Protein AF-A0A9D8TG81-F1 (afdb_monomer)

Mean predicted aligned error: 7.22 Å

Sequence (106 aa):
MDNDLTANTYGTMERDQNGEVAALIKVVTKAQGFLFDGGMTGIVRVKQDVGEVWVYVPHGIKRITIKHPDFGVWRDYYFPLPIEKAKTYEMKLSTGKVETIVTHSV

Structure (mmCIF, N/CA/C/O backbone):
data_AF-A0A9D8TG81-F1
#
_entry.id   AF-A0A9D8TG81-F1
#
loop_
_atom_site.group_PDB
_atom_site.id
_atom_site.type_symbol
_atom_site.label_atom_id
_atom_site.label_alt_id
_atom_site.label_comp_id
_atom_site.label_asym_id
_atom_site.label_entity_id
_atom_site.label_seq_id
_atom_site.pdbx_PDB_ins_code
_atom_site.Cartn_x
_atom_site.Cartn_y
_atom_site.Cartn_z
_atom_site.occupancy
_atom_site.B_iso_or_equiv
_atom_site.auth_seq_id
_at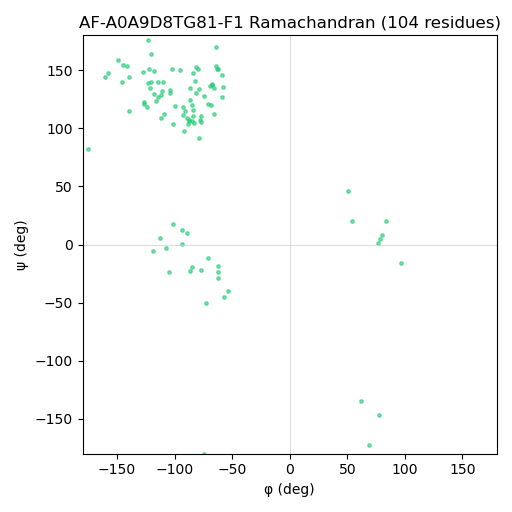om_site.auth_comp_id
_atom_site.auth_asym_id
_atom_site.auth_atom_id
_atom_site.pdbx_PDB_model_num
ATOM 1 N N . MET A 1 1 ? 0.920 16.926 -1.016 1.00 47.06 1 MET A N 1
ATOM 2 C CA . MET A 1 1 ? 2.079 16.217 -0.420 1.00 47.06 1 MET A CA 1
ATOM 3 C C . MET A 1 1 ? 2.868 15.693 -1.600 1.00 47.06 1 MET A C 1
ATOM 5 O O . MET A 1 1 ? 2.587 14.608 -2.083 1.00 47.06 1 MET A O 1
ATOM 9 N N . ASP A 1 2 ? 3.738 16.525 -2.164 1.00 49.91 2 ASP A N 1
ATOM 10 C CA . ASP A 1 2 ? 4.028 16.454 -3.604 1.00 49.91 2 ASP A CA 1
ATOM 11 C C . ASP A 1 2 ? 5.339 15.758 -3.982 1.00 49.91 2 ASP A C 1
ATOM 13 O O . ASP A 1 2 ? 5.787 15.920 -5.106 1.00 49.91 2 ASP A O 1
ATOM 17 N N . ASN A 1 3 ? 5.943 14.961 -3.090 1.00 62.44 3 ASN A N 1
ATOM 18 C CA . ASN A 1 3 ? 6.912 13.911 -3.453 1.00 62.44 3 ASN A CA 1
ATOM 19 C C . ASN A 1 3 ? 7.335 13.110 -2.211 1.00 62.44 3 ASN A C 1
ATO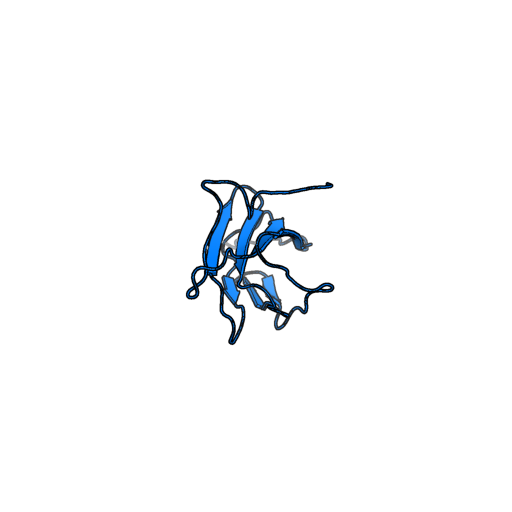M 21 O O . ASN A 1 3 ? 8.378 13.368 -1.612 1.00 62.44 3 ASN A O 1
ATOM 25 N N . ASP A 1 4 ? 6.527 12.131 -1.803 1.00 73.19 4 ASP A N 1
ATOM 26 C CA . ASP A 1 4 ? 6.977 11.153 -0.812 1.00 73.19 4 ASP A CA 1
ATOM 27 C C . ASP A 1 4 ? 7.905 10.123 -1.481 1.00 73.19 4 ASP A C 1
ATOM 29 O O . ASP A 1 4 ? 7.471 9.236 -2.220 1.00 73.19 4 ASP A O 1
ATOM 33 N N . LEU A 1 5 ? 9.205 10.241 -1.212 1.00 79.94 5 LEU A N 1
ATOM 34 C CA . LEU A 1 5 ? 10.247 9.386 -1.783 1.00 79.94 5 LEU A CA 1
ATOM 35 C C . LEU A 1 5 ? 10.597 8.179 -0.898 1.00 79.94 5 LEU A C 1
ATOM 37 O O . LEU A 1 5 ? 11.591 7.517 -1.169 1.00 79.94 5 LEU A O 1
ATOM 41 N N . THR A 1 6 ? 9.803 7.852 0.132 1.00 79.19 6 THR A N 1
ATOM 42 C CA . THR A 1 6 ? 10.124 6.780 1.101 1.00 79.19 6 THR A CA 1
ATOM 43 C C . THR A 1 6 ? 10.431 5.435 0.426 1.00 79.19 6 THR A C 1
ATOM 45 O O . THR A 1 6 ? 11.379 4.758 0.821 1.00 79.19 6 THR A O 1
ATOM 48 N N . ALA A 1 7 ? 9.705 5.056 -0.631 1.00 67.44 7 ALA A N 1
ATOM 49 C CA . ALA A 1 7 ? 9.981 3.831 -1.395 1.00 67.44 7 ALA A CA 1
ATOM 50 C C . ALA A 1 7 ? 11.366 3.811 -2.081 1.00 67.44 7 ALA A C 1
ATOM 52 O O . ALA A 1 7 ? 11.897 2.743 -2.375 1.00 67.44 7 ALA A O 1
ATOM 53 N N . ASN A 1 8 ? 11.947 4.986 -2.335 1.00 74.44 8 ASN A N 1
ATOM 54 C CA . ASN A 1 8 ? 13.210 5.184 -3.049 1.00 74.44 8 ASN A CA 1
ATOM 55 C C . ASN A 1 8 ? 14.331 5.728 -2.138 1.00 74.44 8 ASN A C 1
ATOM 57 O O . ASN A 1 8 ? 15.427 6.044 -2.595 1.00 74.44 8 ASN A O 1
ATOM 61 N N . THR A 1 9 ? 14.075 5.844 -0.834 1.00 81.25 9 THR A N 1
ATOM 62 C CA . THR A 1 9 ? 15.076 6.286 0.137 1.00 81.25 9 THR A CA 1
ATOM 63 C C . THR A 1 9 ? 15.895 5.094 0.630 1.00 81.25 9 THR A C 1
ATOM 65 O O . THR A 1 9 ? 15.370 4.027 0.966 1.00 81.25 9 THR A O 1
ATOM 68 N N . TYR A 1 10 ? 17.215 5.274 0.686 1.00 68.69 10 TYR A N 1
ATOM 69 C CA . TYR A 1 10 ? 18.130 4.271 1.219 1.00 68.69 10 TYR A CA 1
ATOM 70 C C . TYR A 1 10 ? 17.779 3.938 2.680 1.00 68.69 10 TYR A C 1
ATOM 72 O O . TYR A 1 10 ? 17.659 4.833 3.513 1.00 68.69 10 TYR A O 1
ATOM 80 N N . GLY A 1 11 ? 17.604 2.649 2.989 1.00 77.50 11 GLY A N 1
ATOM 81 C CA . GLY A 1 11 ? 17.205 2.158 4.317 1.00 77.50 11 GLY A CA 1
ATOM 82 C C . GLY A 1 11 ? 15.707 1.874 4.487 1.00 77.50 11 GLY A C 1
ATOM 83 O O . GLY A 1 11 ? 15.336 1.149 5.407 1.00 77.50 11 GLY A O 1
ATOM 84 N N . THR A 1 12 ? 14.854 2.374 3.589 1.00 80.62 12 THR A N 1
ATOM 85 C CA . THR A 1 12 ? 13.409 2.068 3.554 1.00 80.62 12 THR A CA 1
ATOM 86 C C . THR A 1 12 ? 12.970 1.388 2.263 1.00 80.62 12 THR A C 1
ATOM 88 O O . THR A 1 12 ? 11.812 0.987 2.157 1.00 80.62 12 THR A O 1
ATOM 91 N N . MET A 1 13 ? 13.871 1.255 1.289 1.00 86.25 13 MET A N 1
ATOM 92 C CA . MET A 1 13 ? 13.619 0.520 0.058 1.00 86.25 13 MET A CA 1
ATOM 93 C C . MET A 1 13 ? 13.513 -0.987 0.316 1.00 86.25 13 MET A C 1
ATOM 95 O O . MET A 1 13 ? 14.341 -1.569 1.014 1.00 86.25 13 MET A O 1
ATOM 99 N N . GLU A 1 14 ? 12.530 -1.618 -0.314 1.00 90.31 14 GLU A N 1
ATOM 100 C CA . GLU A 1 14 ? 12.375 -3.072 -0.343 1.00 90.31 14 GLU A CA 1
ATOM 101 C C . GLU A 1 14 ? 12.477 -3.552 -1.784 1.00 90.31 14 GLU A C 1
ATOM 103 O O . GLU A 1 14 ? 12.110 -2.828 -2.715 1.00 90.31 14 GLU A O 1
ATOM 108 N N . ARG A 1 15 ? 12.984 -4.768 -1.974 1.00 89.19 15 ARG A N 1
ATOM 109 C CA . ARG A 1 15 ? 13.068 -5.393 -3.294 1.00 89.19 15 ARG A CA 1
ATOM 110 C C . ARG A 1 15 ? 12.173 -6.614 -3.354 1.00 89.19 15 ARG A C 1
ATOM 112 O O . ARG A 1 15 ? 12.086 -7.367 -2.387 1.00 89.19 15 ARG A O 1
ATOM 119 N N . ASP A 1 16 ? 11.509 -6.791 -4.485 1.00 85.31 16 ASP A N 1
ATOM 120 C CA . ASP A 1 16 ? 10.760 -8.011 -4.754 1.00 85.31 16 ASP A CA 1
ATOM 121 C C . ASP A 1 16 ? 11.697 -9.186 -5.097 1.00 85.31 16 ASP A C 1
ATOM 123 O O . ASP A 1 16 ? 12.925 -9.062 -5.124 1.00 85.31 16 ASP A O 1
ATOM 127 N N . GLN A 1 17 ? 11.107 -10.354 -5.362 1.00 80.50 17 GLN A N 1
ATOM 128 C CA . GLN A 1 17 ? 11.842 -11.581 -5.689 1.00 80.50 17 GLN A CA 1
ATOM 129 C C . GLN A 1 17 ? 12.670 -11.478 -6.982 1.00 80.50 17 GLN A C 1
ATOM 131 O O . GLN A 1 17 ? 13.594 -12.266 -7.172 1.00 80.50 17 GLN A O 1
ATOM 136 N N . ASN A 1 18 ? 12.375 -10.503 -7.844 1.00 80.88 18 ASN A N 1
ATOM 137 C CA . ASN A 1 18 ? 13.093 -10.255 -9.093 1.00 80.88 18 ASN A CA 1
ATOM 138 C C . ASN A 1 18 ? 14.217 -9.217 -8.918 1.00 80.88 18 ASN A C 1
ATOM 140 O O . ASN A 1 18 ? 14.925 -8.899 -9.873 1.00 80.88 18 ASN A O 1
ATOM 144 N N . GLY A 1 19 ? 14.401 -8.687 -7.705 1.00 83.69 19 GLY A N 1
ATOM 145 C CA . GLY A 1 19 ? 15.394 -7.661 -7.399 1.00 83.69 19 GLY A CA 1
ATOM 146 C C . GLY A 1 19 ? 14.961 -6.245 -7.783 1.00 83.69 19 GLY A C 1
ATOM 147 O O . GLY A 1 19 ? 15.782 -5.325 -7.689 1.00 83.69 19 GLY A O 1
ATOM 148 N N . GLU A 1 20 ? 13.703 -6.045 -8.181 1.00 87.56 20 GLU A N 1
ATOM 149 C CA . GLU A 1 20 ? 13.158 -4.729 -8.502 1.00 87.56 20 GLU A CA 1
ATOM 150 C C . GLU A 1 20 ? 12.671 -4.009 -7.243 1.00 87.56 20 GLU A C 1
ATOM 152 O O . GLU A 1 20 ? 12.208 -4.626 -6.286 1.00 87.56 20 GLU A O 1
ATOM 157 N N . VAL A 1 21 ? 12.786 -2.678 -7.230 1.00 90.44 21 VAL A N 1
ATOM 158 C CA . VAL A 1 21 ? 12.363 -1.864 -6.084 1.00 90.44 21 VAL A CA 1
ATOM 159 C C . VAL A 1 21 ? 10.837 -1.844 -5.999 1.00 90.44 21 VAL A C 1
ATOM 161 O O . VAL A 1 21 ? 10.154 -1.387 -6.923 1.00 90.44 21 VAL A O 1
ATOM 164 N N . ALA A 1 22 ? 10.317 -2.314 -4.869 1.00 93.12 22 ALA A N 1
ATOM 165 C CA . ALA A 1 22 ? 8.894 -2.377 -4.582 1.00 93.12 22 ALA A CA 1
ATOM 166 C C . ALA A 1 22 ? 8.267 -0.976 -4.507 1.00 93.12 22 ALA A C 1
ATOM 168 O O . ALA A 1 22 ? 8.922 0.017 -4.180 1.00 93.12 22 ALA A O 1
ATOM 169 N N . ALA A 1 23 ? 6.971 -0.900 -4.794 1.00 93.50 23 ALA A N 1
ATOM 170 C CA . ALA A 1 23 ? 6.175 0.273 -4.460 1.00 93.50 23 ALA A CA 1
ATOM 171 C C . ALA A 1 23 ? 5.787 0.223 -2.976 1.00 93.50 23 ALA A C 1
ATOM 173 O O . ALA A 1 23 ? 5.627 -0.861 -2.411 1.00 93.50 23 ALA A O 1
ATOM 174 N N . LEU A 1 24 ? 5.596 1.384 -2.354 1.00 94.62 24 LEU A N 1
ATOM 175 C CA . LEU A 1 24 ? 5.144 1.498 -0.968 1.00 94.62 24 LEU A CA 1
ATOM 176 C C . LEU A 1 24 ? 3.738 2.088 -0.920 1.00 94.62 24 LEU A C 1
ATOM 178 O O . LEU A 1 24 ? 3.493 3.160 -1.464 1.00 94.62 24 LEU A O 1
ATOM 182 N N . ILE A 1 25 ? 2.829 1.431 -0.210 1.00 94.12 25 ILE A N 1
ATOM 183 C CA . ILE A 1 25 ? 1.517 1.969 0.139 1.00 94.12 25 ILE A CA 1
ATOM 184 C C . ILE A 1 25 ? 1.517 2.260 1.640 1.00 94.12 25 ILE A C 1
ATOM 186 O O . ILE A 1 25 ? 1.573 1.341 2.458 1.00 94.12 25 ILE A O 1
ATOM 190 N N . LYS A 1 26 ? 1.450 3.541 2.005 1.00 93.56 26 LYS A N 1
ATOM 191 C CA . LYS A 1 26 ? 1.255 4.005 3.379 1.00 93.56 26 LYS A CA 1
ATOM 192 C C . LYS A 1 26 ? -0.229 4.015 3.699 1.00 93.56 26 LYS A C 1
ATOM 194 O O . LYS A 1 26 ? -0.989 4.846 3.204 1.00 93.56 26 LYS A O 1
ATOM 199 N N . VAL A 1 27 ? -0.646 3.057 4.509 1.00 92.81 27 VAL A N 1
ATOM 200 C CA . VAL A 1 27 ? -2.021 2.928 4.972 1.00 92.81 27 VAL A CA 1
ATOM 201 C C . VAL A 1 27 ? -2.181 3.741 6.247 1.00 92.81 27 VAL A C 1
ATOM 203 O O . VAL A 1 27 ? -1.732 3.315 7.306 1.00 92.81 27 VAL A O 1
ATOM 206 N N . VAL A 1 28 ? -2.810 4.909 6.161 1.00 91.12 28 VAL A N 1
ATOM 207 C CA . VAL A 1 28 ? -3.028 5.792 7.314 1.00 91.12 28 VAL A CA 1
ATOM 208 C C . VAL A 1 28 ? -4.176 5.236 8.151 1.00 91.12 28 VAL A C 1
ATOM 210 O O . VAL A 1 28 ? -5.331 5.231 7.712 1.00 91.12 28 VAL A O 1
ATOM 213 N N . THR A 1 29 ? -3.857 4.741 9.348 1.00 86.69 29 THR A N 1
ATOM 214 C CA . THR A 1 29 ? -4.821 4.141 10.278 1.00 86.69 29 THR A CA 1
ATOM 215 C C . THR A 1 29 ? -4.269 4.111 11.702 1.00 86.69 29 THR A C 1
ATOM 217 O O . THR A 1 29 ? -3.084 3.885 11.931 1.00 86.69 29 THR A O 1
ATOM 220 N N . LYS A 1 30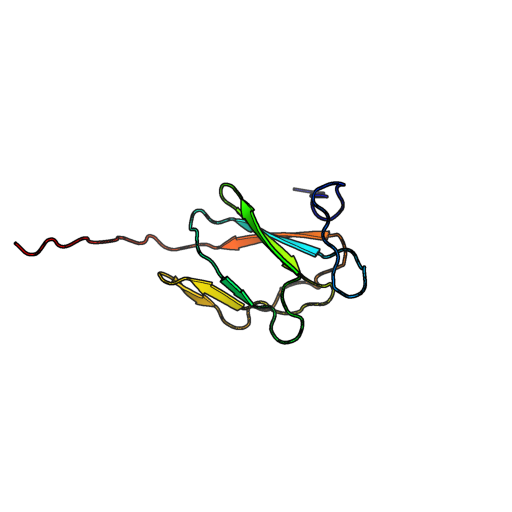 ? -5.147 4.318 12.689 1.00 84.38 30 LYS A N 1
ATOM 221 C CA . LYS A 1 30 ? -4.793 4.187 14.113 1.00 84.38 30 LYS A CA 1
ATOM 222 C C . LYS A 1 30 ? -4.887 2.748 14.617 1.00 84.38 30 LYS A C 1
ATOM 224 O O . LYS A 1 30 ? -4.342 2.443 15.672 1.00 84.38 30 LYS A O 1
ATOM 229 N N . ALA A 1 31 ? -5.614 1.895 13.901 1.00 83.94 31 ALA A N 1
ATOM 230 C CA . ALA A 1 31 ? -5.791 0.508 14.289 1.00 83.94 31 ALA A CA 1
ATOM 231 C C . ALA A 1 31 ? -4.592 -0.347 13.859 1.00 83.94 31 ALA A C 1
ATOM 233 O O . ALA A 1 31 ? -3.890 -0.033 12.898 1.00 83.94 31 ALA A O 1
ATOM 234 N N . GLN A 1 32 ? -4.357 -1.426 14.597 1.00 85.50 32 GLN A N 1
ATOM 235 C CA . GLN A 1 32 ? -3.233 -2.339 14.408 1.00 85.50 32 GLN A CA 1
ATOM 236 C C . GLN A 1 32 ? -3.748 -3.746 14.114 1.00 85.50 32 GLN A C 1
ATOM 238 O O . GLN A 1 32 ? -4.899 -4.051 14.389 1.00 85.50 32 GLN A O 1
ATOM 243 N N . GLY A 1 33 ? -2.892 -4.624 13.591 1.00 88.69 33 GLY A N 1
ATOM 244 C CA . GLY A 1 33 ? -3.285 -6.012 13.309 1.00 88.69 33 GLY A CA 1
ATOM 245 C C . GLY A 1 33 ? -3.992 -6.196 11.965 1.00 88.69 33 GLY A C 1
ATOM 246 O O . GLY A 1 33 ? -4.664 -7.202 11.745 1.00 88.69 33 GLY A O 1
ATOM 247 N N . PHE A 1 34 ? -3.823 -5.243 11.045 1.00 91.56 34 PHE A N 1
ATOM 248 C CA . PHE A 1 34 ? -4.222 -5.431 9.657 1.00 91.56 34 PHE A CA 1
ATOM 249 C C . PHE A 1 34 ? -3.349 -6.486 8.975 1.00 91.56 34 PHE A C 1
ATOM 251 O O . PHE A 1 34 ? -2.123 -6.476 9.089 1.00 91.56 34 PHE A O 1
ATOM 258 N N . LEU A 1 35 ? -3.995 -7.350 8.200 1.00 93.94 35 LEU A N 1
ATOM 259 C CA . LEU A 1 35 ? -3.345 -8.266 7.273 1.00 93.94 35 LEU A CA 1
ATOM 260 C C . LEU A 1 35 ? -3.645 -7.832 5.842 1.00 93.94 35 LEU A C 1
ATOM 262 O O . LEU A 1 35 ? -4.771 -7.452 5.513 1.00 93.94 35 LEU A O 1
ATOM 266 N N . PHE A 1 36 ? -2.632 -7.934 4.991 1.00 94.88 36 PHE A N 1
ATOM 267 C CA . PHE A 1 36 ? -2.689 -7.519 3.597 1.00 94.88 36 PHE A CA 1
ATOM 268 C C . PHE A 1 36 ? -2.401 -8.705 2.690 1.00 94.88 36 PHE A C 1
ATOM 270 O O . PHE A 1 36 ? -1.534 -9.528 2.979 1.00 94.88 36 PHE A O 1
ATOM 277 N N . ASP A 1 37 ? -3.140 -8.785 1.592 1.00 94.12 37 ASP A N 1
ATOM 278 C CA . ASP A 1 37 ? -3.084 -9.893 0.651 1.00 94.12 37 ASP A CA 1
ATOM 279 C C . ASP A 1 37 ? -3.163 -9.343 -0.778 1.00 94.12 37 ASP A C 1
ATOM 281 O O . ASP A 1 37 ? -4.153 -8.721 -1.169 1.00 94.12 37 ASP A O 1
ATOM 285 N N . GLY A 1 38 ? -2.084 -9.525 -1.540 1.00 91.62 38 GLY A N 1
ATOM 286 C CA . GLY A 1 38 ? -1.957 -9.068 -2.926 1.00 91.62 38 GLY A CA 1
ATOM 287 C C . GLY A 1 38 ? -2.439 -10.089 -3.959 1.00 91.62 38 GLY A C 1
ATOM 288 O O . GLY A 1 38 ? -2.178 -9.932 -5.153 1.00 91.62 38 GLY A O 1
ATOM 289 N N . GLY A 1 39 ? -3.103 -11.168 -3.528 1.00 89.75 39 GLY A N 1
ATOM 290 C CA . GLY A 1 39 ? -3.493 -12.275 -4.393 1.00 89.75 39 GLY A CA 1
ATOM 291 C C . GLY A 1 39 ? -2.275 -12.968 -5.006 1.00 89.75 39 GLY A C 1
ATOM 292 O O . GLY A 1 39 ? -1.284 -13.217 -4.326 1.00 89.75 39 GLY A O 1
ATOM 293 N N . MET A 1 40 ? -2.330 -13.255 -6.310 1.00 83.81 40 MET A N 1
ATOM 294 C CA . MET A 1 40 ? -1.258 -13.967 -7.025 1.00 83.81 40 MET A CA 1
ATOM 295 C C . MET A 1 40 ? 0.081 -13.220 -7.031 1.00 83.81 40 MET A C 1
ATOM 297 O O . MET A 1 40 ? 1.128 -13.852 -7.093 1.00 83.81 40 MET A O 1
ATOM 301 N N . THR A 1 41 ? 0.051 -11.888 -6.977 1.00 85.88 41 THR A N 1
ATOM 302 C CA . THR A 1 41 ? 1.260 -11.054 -6.950 1.00 85.88 41 THR A CA 1
ATOM 303 C C . THR A 1 41 ? 1.912 -11.048 -5.564 1.00 85.88 41 THR A C 1
ATOM 305 O O . THR A 1 41 ? 3.108 -10.803 -5.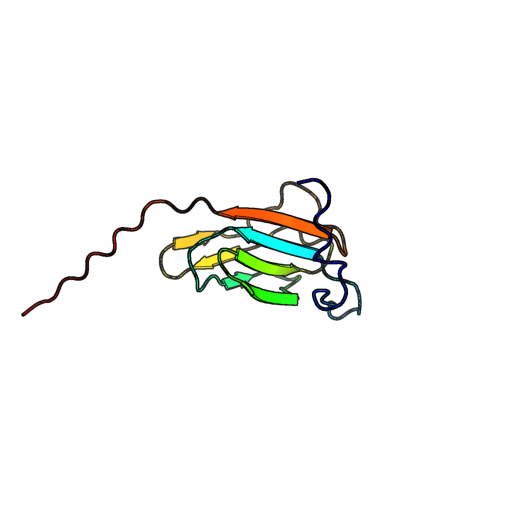446 1.00 85.88 41 THR A O 1
ATOM 308 N N . GLY A 1 42 ? 1.145 -11.360 -4.514 1.00 90.25 42 GLY A N 1
ATOM 309 C CA . GLY A 1 42 ? 1.621 -11.354 -3.137 1.00 90.25 42 GLY A CA 1
ATOM 310 C C . GLY A 1 42 ? 1.932 -9.955 -2.596 1.00 90.25 42 GLY A C 1
ATOM 311 O O . GLY A 1 42 ? 1.637 -8.931 -3.214 1.00 90.25 42 GLY A O 1
ATOM 312 N N . ILE A 1 43 ? 2.508 -9.930 -1.396 1.00 94.38 43 ILE A N 1
ATOM 313 C CA . ILE A 1 43 ? 2.985 -8.728 -0.705 1.00 94.38 43 ILE A CA 1
ATOM 314 C C . ILE A 1 43 ? 4.479 -8.921 -0.447 1.00 94.38 43 ILE A C 1
ATOM 316 O O . ILE A 1 43 ? 4.882 -9.993 0.001 1.00 94.38 43 ILE A O 1
ATOM 320 N N . VAL A 1 44 ? 5.297 -7.902 -0.722 1.00 94.38 44 VAL A N 1
ATOM 321 C CA . VAL A 1 44 ? 6.752 -7.964 -0.497 1.00 94.38 44 VAL A CA 1
ATOM 322 C C . VAL A 1 44 ? 7.044 -7.906 0.996 1.00 94.38 44 VAL A C 1
ATOM 324 O O . VAL A 1 44 ? 7.763 -8.745 1.532 1.00 94.38 44 VAL A O 1
ATOM 327 N N . ARG A 1 45 ? 6.463 -6.919 1.684 1.00 93.81 45 ARG A N 1
ATOM 328 C CA . ARG A 1 45 ? 6.645 -6.725 3.123 1.00 93.81 45 ARG A CA 1
ATOM 329 C C . ARG A 1 45 ? 5.500 -5.910 3.706 1.00 93.81 45 ARG A C 1
ATOM 331 O O . ARG A 1 45 ? 4.984 -5.005 3.060 1.00 93.81 45 ARG A O 1
ATOM 338 N N . VAL A 1 46 ? 5.146 -6.189 4.955 1.00 94.19 46 VAL A N 1
ATOM 339 C CA . VAL A 1 46 ? 4.290 -5.318 5.767 1.00 94.19 46 VAL A CA 1
ATOM 340 C C . VAL A 1 46 ? 5.095 -4.867 6.978 1.00 94.19 46 VAL A C 1
ATOM 342 O O . VAL A 1 46 ? 5.703 -5.692 7.661 1.00 94.19 46 VAL A O 1
ATOM 345 N N . LYS A 1 47 ? 5.116 -3.563 7.243 1.00 93.19 47 LYS A N 1
ATOM 346 C CA . LYS A 1 47 ? 5.737 -2.967 8.426 1.00 93.19 47 LYS A CA 1
ATOM 347 C C . LYS A 1 47 ? 4.708 -2.093 9.134 1.00 93.19 47 LYS A C 1
ATOM 349 O O . LYS A 1 47 ? 4.171 -1.162 8.545 1.00 93.19 47 LYS A O 1
ATOM 354 N N . GLN A 1 48 ? 4.445 -2.387 10.402 1.00 89.31 48 GLN A N 1
ATOM 355 C CA . GLN A 1 48 ? 3.654 -1.503 11.250 1.00 89.31 48 GLN A CA 1
ATOM 356 C C . GLN A 1 48 ? 4.507 -0.288 11.634 1.00 89.31 48 GLN A C 1
ATOM 358 O O . GLN A 1 48 ? 5.622 -0.456 12.132 1.00 89.31 48 GLN A O 1
ATOM 363 N N . ASP A 1 49 ? 3.980 0.910 11.409 1.00 88.38 49 ASP A N 1
ATOM 364 C CA . ASP A 1 49 ? 4.572 2.176 11.839 1.00 88.38 49 ASP A CA 1
ATOM 365 C C . ASP A 1 49 ? 3.571 2.950 12.725 1.00 88.38 49 ASP A C 1
ATOM 367 O O . ASP A 1 49 ? 2.448 2.487 12.981 1.00 88.38 49 ASP A O 1
ATOM 371 N N . VAL A 1 50 ? 3.977 4.091 13.283 1.00 85.94 50 VAL A N 1
ATOM 372 C CA . VAL A 1 50 ? 3.139 4.827 14.243 1.00 85.94 50 VAL A CA 1
ATOM 373 C C . VAL A 1 50 ? 2.061 5.608 13.495 1.00 85.94 50 VAL A C 1
ATOM 375 O O . VAL A 1 50 ? 2.333 6.630 12.876 1.00 85.94 50 VAL A O 1
ATOM 378 N N . GLY A 1 51 ? 0.814 5.136 13.581 1.00 85.50 51 GLY A N 1
ATOM 379 C CA . GLY A 1 51 ? -0.329 5.739 12.880 1.00 85.50 51 GLY A CA 1
ATOM 380 C C . GLY A 1 51 ? -0.421 5.373 11.393 1.00 85.50 51 GLY A C 1
ATOM 381 O O . GLY A 1 51 ? -1.302 5.874 10.690 1.00 85.50 51 GLY A O 1
ATOM 382 N N . GLU A 1 52 ? 0.461 4.488 10.925 1.00 90.88 5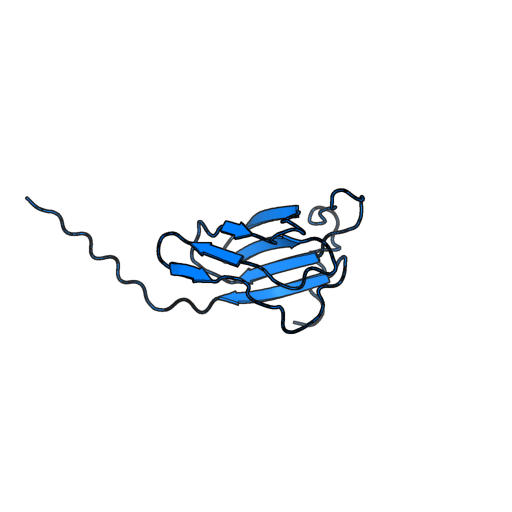2 GLU A N 1
ATOM 383 C CA . GLU A 1 52 ? 0.511 4.020 9.546 1.00 90.88 52 GLU A CA 1
ATOM 384 C C . GLU A 1 52 ? 0.850 2.527 9.481 1.00 90.88 52 GLU A C 1
ATOM 386 O O . GLU A 1 52 ? 1.541 1.979 10.340 1.00 90.88 52 GLU A O 1
ATOM 391 N N . VAL A 1 53 ? 0.418 1.859 8.416 1.00 93.69 53 VAL A N 1
ATOM 392 C CA . VAL A 1 53 ? 0.959 0.558 8.020 1.00 93.69 53 VAL A CA 1
ATOM 393 C C . VAL A 1 53 ? 1.619 0.701 6.663 1.00 93.69 53 VAL A C 1
ATOM 395 O O . VAL A 1 53 ? 0.999 1.142 5.701 1.00 93.69 53 VAL A O 1
ATOM 398 N N . TRP A 1 54 ? 2.890 0.341 6.581 1.0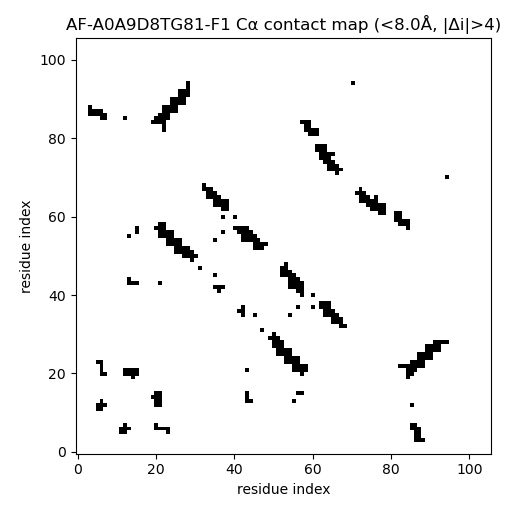0 95.06 54 TRP A N 1
ATOM 399 C CA . TRP A 1 54 ? 3.682 0.403 5.363 1.00 95.06 54 TRP A CA 1
ATOM 400 C C . TRP A 1 54 ? 3.606 -0.942 4.657 1.00 95.06 54 TRP A C 1
ATOM 402 O O . TRP A 1 54 ? 4.113 -1.950 5.154 1.00 95.06 54 TRP A O 1
ATOM 412 N N . VAL A 1 55 ? 2.945 -0.962 3.505 1.00 95.25 55 VAL A N 1
ATOM 413 C CA . VAL A 1 55 ? 2.725 -2.170 2.712 1.00 95.25 55 VAL A CA 1
ATOM 414 C C . VAL A 1 55 ? 3.533 -2.060 1.429 1.00 95.25 55 VAL A C 1
ATOM 416 O O . VAL A 1 55 ? 3.214 -1.273 0.540 1.00 95.25 55 VAL A O 1
ATOM 419 N N . TYR A 1 56 ? 4.592 -2.853 1.339 1.00 95.12 56 TYR A N 1
ATOM 420 C CA . TYR A 1 56 ? 5.435 -2.953 0.159 1.00 95.12 56 TYR A CA 1
ATOM 421 C C . TYR A 1 56 ? 4.848 -3.977 -0.799 1.00 95.12 56 TYR A C 1
ATOM 423 O O . TYR A 1 56 ? 4.628 -5.135 -0.430 1.00 95.12 56 TYR A O 1
ATOM 431 N N . VAL A 1 57 ? 4.606 -3.559 -2.035 1.00 94.50 57 VAL A N 1
ATOM 432 C CA . VAL A 1 57 ? 3.957 -4.375 -3.061 1.00 94.50 57 VAL A CA 1
ATOM 433 C C . VAL A 1 57 ? 4.795 -4.412 -4.337 1.00 94.50 57 VAL A C 1
ATOM 435 O O . VAL A 1 57 ? 5.472 -3.426 -4.652 1.00 94.50 57 VAL A O 1
ATOM 438 N N . PRO A 1 58 ? 4.755 -5.516 -5.102 1.00 92.81 58 PRO A N 1
ATOM 439 C CA . PRO A 1 58 ? 5.371 -5.540 -6.420 1.00 92.81 58 PRO A CA 1
ATOM 440 C C . PRO A 1 58 ? 4.697 -4.521 -7.341 1.00 92.81 58 PRO A C 1
ATOM 442 O O . PRO A 1 58 ? 3.510 -4.206 -7.203 1.00 92.81 58 PRO A O 1
ATOM 445 N N . HIS A 1 59 ? 5.460 -4.003 -8.297 1.00 89.25 59 HIS A N 1
ATOM 446 C CA . HIS A 1 59 ? 4.927 -3.081 -9.290 1.00 89.25 59 HIS A CA 1
ATOM 447 C C . HIS A 1 59 ? 3.847 -3.766 -10.151 1.00 89.25 59 HIS A C 1
ATOM 449 O O . HIS A 1 59 ? 3.850 -4.981 -10.347 1.00 89.25 59 HIS A O 1
ATOM 455 N N . GLY A 1 60 ? 2.887 -2.992 -10.660 1.00 88.50 60 GLY A N 1
ATOM 456 C CA . GLY A 1 60 ? 1.820 -3.514 -11.520 1.00 88.50 60 GLY A CA 1
ATOM 457 C C . GLY A 1 60 ? 0.698 -4.267 -10.794 1.00 88.50 60 GLY A C 1
ATOM 458 O O . GLY A 1 60 ? -0.252 -4.708 -11.450 1.00 88.50 60 GLY A O 1
ATOM 459 N N . ILE A 1 61 ? 0.748 -4.380 -9.462 1.00 92.38 61 ILE A N 1
ATOM 460 C CA . ILE A 1 61 ? -0.386 -4.876 -8.678 1.00 92.38 61 ILE A CA 1
ATOM 461 C C . ILE A 1 61 ? -1.625 -3.998 -8.923 1.00 92.38 61 ILE A C 1
ATOM 463 O O . ILE A 1 61 ? -1.553 -2.770 -8.958 1.00 92.38 61 ILE A O 1
ATOM 467 N N . LYS A 1 62 ? -2.783 -4.639 -9.115 1.00 93.62 62 LYS A N 1
ATOM 468 C CA . LYS A 1 62 ? -4.045 -3.950 -9.451 1.00 93.62 62 LYS A CA 1
ATOM 469 C C . LYS A 1 62 ? -5.020 -3.857 -8.289 1.00 93.62 62 LYS A C 1
ATOM 471 O O . LYS A 1 62 ? -5.900 -3.002 -8.303 1.00 93.62 62 LYS A O 1
ATOM 476 N N . ARG A 1 63 ? -4.892 -4.760 -7.318 1.00 94.31 63 ARG A N 1
ATOM 477 C CA . ARG A 1 63 ? -5.812 -4.870 -6.193 1.00 94.31 63 ARG A CA 1
ATOM 478 C C . ARG A 1 63 ? -5.119 -5.372 -4.941 1.00 94.31 63 ARG A C 1
ATOM 480 O O . ARG A 1 63 ? -4.097 -6.046 -5.033 1.00 94.31 63 ARG A O 1
ATOM 487 N N . ILE A 1 64 ? -5.726 -5.101 -3.799 1.00 95.25 64 ILE A N 1
ATOM 488 C CA . ILE A 1 64 ? -5.290 -5.590 -2.496 1.00 95.25 64 ILE A CA 1
ATOM 489 C C . ILE A 1 64 ? -6.505 -5.999 -1.667 1.00 95.25 64 ILE A C 1
ATOM 491 O O . ILE A 1 64 ? -7.564 -5.382 -1.741 1.00 95.25 64 ILE A O 1
ATOM 495 N N . THR A 1 65 ? -6.364 -7.056 -0.879 1.00 95.38 65 THR A N 1
ATOM 496 C CA . THR A 1 65 ? -7.336 -7.441 0.141 1.00 95.38 65 THR A CA 1
ATOM 497 C C . THR A 1 65 ? -6.797 -7.049 1.511 1.00 95.38 65 THR A C 1
ATOM 499 O O . THR A 1 65 ? -5.657 -7.370 1.848 1.00 95.38 65 THR A O 1
ATOM 502 N N . ILE A 1 66 ? -7.625 -6.374 2.306 1.00 94.44 66 ILE A N 1
ATOM 503 C CA . ILE A 1 66 ? -7.300 -5.900 3.655 1.00 94.44 66 ILE A CA 1
ATOM 504 C C . ILE A 1 66 ? -8.189 -6.655 4.641 1.00 94.44 66 ILE A C 1
ATOM 506 O O . ILE A 1 66 ? -9.408 -6.684 4.477 1.00 94.44 66 ILE A O 1
ATOM 510 N N . LYS A 1 67 ? -7.596 -7.283 5.654 1.00 93.56 67 LYS A N 1
ATOM 511 C CA . LYS A 1 67 ? -8.298 -8.081 6.669 1.00 93.56 67 LYS A CA 1
ATOM 512 C C . LYS A 1 67 ? -7.981 -7.517 8.054 1.00 93.56 67 LYS A C 1
ATOM 514 O O . LYS A 1 67 ? -6.831 -7.182 8.325 1.00 93.56 67 LYS A O 1
ATOM 519 N N . HIS A 1 68 ? -8.976 -7.440 8.927 1.00 91.88 68 HIS A N 1
ATOM 520 C CA . HIS A 1 68 ? -8.826 -7.057 10.330 1.00 91.88 68 HIS A CA 1
ATOM 521 C C . HIS A 1 68 ? -9.843 -7.831 11.183 1.00 91.88 68 HIS A C 1
ATOM 523 O O . HIS A 1 68 ? -10.987 -7.966 10.745 1.00 91.88 68 HIS A O 1
ATOM 529 N N . PRO A 1 69 ? -9.485 -8.317 12.387 1.00 87.94 69 PRO A N 1
ATOM 530 C CA . PRO A 1 69 ? -10.414 -9.068 13.236 1.00 87.94 69 PRO A CA 1
ATOM 531 C C . PRO A 1 69 ? -11.686 -8.271 13.563 1.00 87.94 69 PRO A C 1
ATOM 533 O O . PRO A 1 69 ? -12.784 -8.785 13.380 1.00 87.94 69 PRO A O 1
ATOM 536 N N . ASP A 1 70 ? -11.542 -6.995 13.935 1.00 86.69 70 ASP A N 1
ATOM 537 C CA . ASP A 1 70 ? -12.682 -6.162 14.352 1.00 86.69 70 ASP A CA 1
ATOM 538 C C . ASP A 1 70 ? -13.422 -5.464 13.200 1.00 86.69 70 ASP A C 1
ATOM 540 O O . ASP A 1 70 ? -14.585 -5.100 13.348 1.00 86.69 70 ASP A O 1
ATOM 544 N N . PHE A 1 71 ? -12.774 -5.253 12.046 1.00 85.00 71 PHE A N 1
ATOM 545 C CA . PHE A 1 71 ? -13.383 -4.523 10.920 1.00 85.00 71 PHE A CA 1
ATOM 546 C C . PHE A 1 71 ? -13.775 -5.430 9.749 1.00 85.00 71 PHE A C 1
ATOM 548 O O . PHE A 1 71 ? -14.343 -4.963 8.763 1.00 85.00 71 PHE A O 1
ATOM 555 N N . GLY A 1 72 ? -13.472 -6.726 9.835 1.00 89.56 72 GLY A N 1
ATOM 556 C CA . GLY A 1 72 ? -13.758 -7.693 8.787 1.00 89.56 72 GLY A CA 1
ATOM 557 C C . GLY A 1 72 ? -12.777 -7.624 7.617 1.00 89.56 72 GLY A C 1
ATOM 558 O O . GLY A 1 72 ? -11.576 -7.407 7.784 1.00 89.56 72 GLY A O 1
ATOM 559 N N . VAL A 1 73 ? -13.284 -7.898 6.413 1.00 92.38 73 VAL A N 1
ATOM 560 C CA . VAL A 1 73 ? -12.461 -8.052 5.209 1.00 92.38 73 VAL A CA 1
ATOM 561 C C . VAL A 1 73 ? -12.951 -7.144 4.090 1.00 92.38 73 VAL A C 1
ATOM 563 O O . VAL A 1 73 ? -14.058 -7.318 3.585 1.00 92.38 73 VAL A O 1
ATOM 566 N N . TRP A 1 74 ? -12.070 -6.266 3.620 1.00 90.75 74 TRP A N 1
ATOM 567 C CA . TRP A 1 74 ? -12.223 -5.560 2.353 1.00 90.75 74 TRP A CA 1
ATOM 568 C C . TRP A 1 74 ? -11.528 -6.365 1.262 1.00 90.75 74 TRP A C 1
ATOM 570 O O . TRP A 1 74 ? -10.303 -6.333 1.133 1.00 90.75 74 TRP A O 1
ATOM 580 N N . ARG A 1 75 ? -12.313 -7.151 0.520 1.00 92.12 75 ARG A N 1
ATOM 581 C CA . ARG A 1 75 ? -11.804 -8.006 -0.559 1.00 92.12 75 ARG A CA 1
ATOM 582 C C . ARG A 1 75 ? -11.624 -7.215 -1.840 1.00 92.12 75 ARG A C 1
ATOM 584 O O . ARG A 1 75 ? -12.486 -6.416 -2.189 1.00 92.12 75 ARG A O 1
ATOM 591 N N . ASP A 1 76 ? -10.543 -7.527 -2.546 1.00 90.88 76 ASP A N 1
ATOM 592 C CA . ASP A 1 76 ? -10.301 -7.093 -3.920 1.00 90.88 76 ASP A CA 1
ATOM 593 C C . ASP A 1 76 ? -10.487 -5.580 -4.129 1.00 90.88 76 ASP A C 1
ATOM 595 O O . ASP A 1 76 ? -11.105 -5.149 -5.099 1.00 90.88 76 ASP A O 1
ATOM 599 N N . TYR A 1 77 ? -9.940 -4.753 -3.232 1.00 92.00 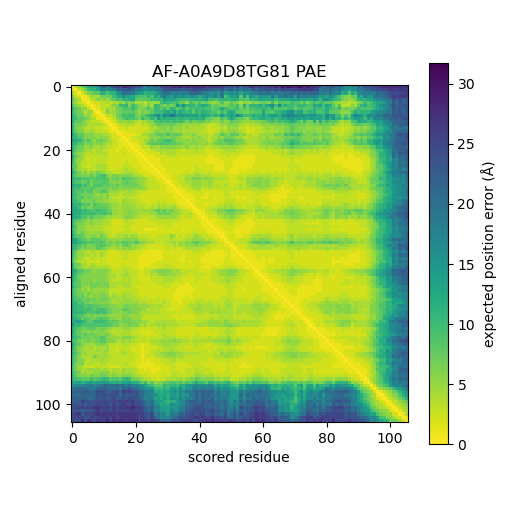77 TYR A N 1
ATOM 600 C CA . TYR A 1 77 ? -9.912 -3.306 -3.430 1.00 92.00 77 TYR A CA 1
ATOM 601 C C . TYR A 1 77 ? -9.012 -2.976 -4.623 1.00 92.00 77 TYR A C 1
ATOM 603 O O . TYR A 1 77 ? -7.800 -3.181 -4.553 1.00 92.00 77 TYR A O 1
ATOM 611 N N . TYR A 1 78 ? -9.600 -2.486 -5.715 1.00 93.12 78 TYR A N 1
ATOM 612 C CA . TYR A 1 78 ? -8.873 -2.090 -6.920 1.00 93.12 78 TYR A CA 1
ATOM 613 C C . TYR A 1 78 ? -8.291 -0.688 -6.761 1.00 93.12 78 TYR A C 1
ATOM 615 O O . TYR A 1 78 ? -9.000 0.252 -6.396 1.00 93.12 78 TYR A O 1
ATOM 623 N N . PHE A 1 79 ? -7.004 -0.535 -7.069 1.00 91.75 79 PHE A N 1
ATOM 624 C CA . PHE A 1 79 ? -6.365 0.774 -7.027 1.00 91.75 79 PHE A CA 1
ATOM 625 C C . PHE A 1 79 ? -6.944 1.684 -8.121 1.00 91.75 79 PHE A C 1
ATOM 627 O O . PHE A 1 79 ? -7.115 1.238 -9.258 1.00 91.75 79 PHE A O 1
ATOM 634 N N . PRO A 1 80 ? -7.213 2.967 -7.820 1.00 89.44 80 PRO A N 1
ATOM 635 C CA . PRO A 1 80 ? -7.757 3.908 -8.802 1.00 89.44 80 PRO A CA 1
ATOM 636 C C . PRO A 1 80 ? -6.738 4.308 -9.881 1.00 89.44 80 PRO A C 1
ATOM 638 O O . PRO A 1 80 ? -7.096 4.939 -10.870 1.00 89.44 80 PRO A O 1
ATOM 641 N N . LEU A 1 81 ? -5.464 3.971 -9.678 1.00 91.12 81 LEU A N 1
ATOM 642 C CA . LEU A 1 81 ? -4.338 4.323 -10.531 1.00 91.12 81 LEU A CA 1
ATOM 643 C C . LEU A 1 81 ? -3.318 3.174 -10.551 1.00 91.12 81 LEU A C 1
ATOM 645 O O . LEU A 1 81 ? -3.276 2.379 -9.606 1.00 91.12 81 LEU A O 1
ATOM 649 N N . PRO A 1 82 ? -2.506 3.055 -11.615 1.00 92.25 82 PRO A N 1
ATOM 650 C CA . PRO A 1 82 ? -1.489 2.018 -11.703 1.00 92.25 82 PRO A CA 1
ATOM 651 C C . PRO A 1 82 ? -0.401 2.213 -10.641 1.00 92.25 82 PRO A C 1
ATOM 653 O O . PRO A 1 82 ? 0.116 3.314 -10.453 1.00 92.25 82 PRO A O 1
ATOM 656 N N . ILE A 1 83 ? -0.035 1.119 -9.973 1.00 93.25 83 ILE A N 1
ATOM 657 C CA . ILE A 1 83 ? 1.036 1.101 -8.976 1.00 93.25 83 ILE A CA 1
ATOM 658 C C . ILE A 1 83 ? 2.375 0.923 -9.695 1.00 93.25 83 ILE A C 1
ATOM 660 O O . ILE A 1 83 ? 2.670 -0.135 -10.257 1.00 93.25 83 ILE A O 1
ATOM 664 N N . GLU A 1 84 ? 3.178 1.979 -9.691 1.00 91.44 84 GLU A N 1
ATOM 665 C CA . GLU A 1 84 ? 4.478 2.043 -10.352 1.00 91.44 84 GLU A CA 1
ATOM 666 C C . GLU A 1 84 ? 5.613 1.706 -9.380 1.00 91.44 84 GLU A C 1
ATOM 668 O O . GLU A 1 84 ? 5.537 1.973 -8.179 1.00 91.44 84 GLU A O 1
ATOM 673 N N . LYS A 1 85 ? 6.697 1.140 -9.917 1.00 90.94 85 LYS A N 1
ATOM 674 C CA . LYS A 1 85 ? 7.891 0.782 -9.143 1.00 90.94 85 LYS A CA 1
ATOM 675 C C . LYS A 1 85 ? 8.510 1.990 -8.435 1.00 90.94 85 LYS A C 1
ATOM 677 O O . LYS A 1 85 ? 8.510 3.093 -8.982 1.00 90.94 85 LYS A O 1
ATOM 682 N N . ALA A 1 86 ? 9.079 1.758 -7.251 1.00 88.69 86 ALA A N 1
ATOM 683 C CA . ALA A 1 86 ? 9.773 2.765 -6.439 1.00 88.69 86 ALA A CA 1
ATOM 684 C C . ALA A 1 86 ? 8.966 4.047 -6.127 1.00 88.69 86 ALA A C 1
ATOM 686 O O . ALA A 1 86 ? 9.557 5.078 -5.798 1.00 88.69 86 ALA A O 1
ATOM 687 N N . LYS A 1 87 ? 7.629 4.006 -6.222 1.00 89.94 87 LYS A N 1
ATOM 688 C CA . LYS A 1 87 ? 6.749 5.110 -5.815 1.00 89.94 87 LYS A CA 1
ATOM 689 C C . LYS A 1 87 ? 6.100 4.841 -4.464 1.00 89.94 87 LYS A C 1
ATOM 691 O O . LYS A 1 87 ? 5.846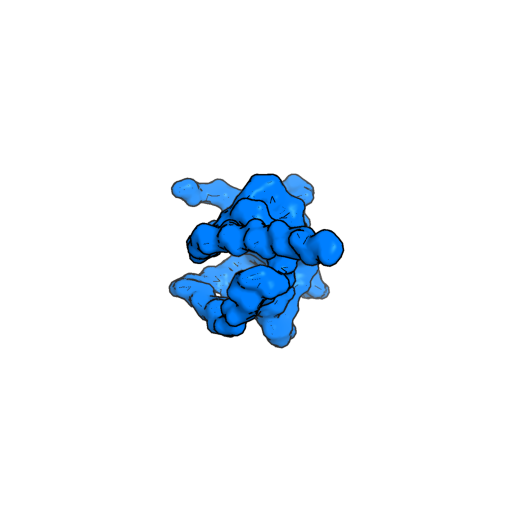 3.692 -4.098 1.00 89.94 87 LYS A O 1
ATOM 696 N N . THR A 1 88 ? 5.814 5.926 -3.750 1.00 92.25 88 THR A N 1
ATOM 697 C CA . THR A 1 88 ? 5.047 5.904 -2.504 1.00 92.25 88 THR A CA 1
ATOM 698 C C . THR A 1 88 ? 3.635 6.413 -2.766 1.00 92.25 88 THR A C 1
ATOM 700 O O . THR A 1 88 ? 3.450 7.455 -3.392 1.00 92.25 88 THR A O 1
ATOM 703 N N . TYR A 1 89 ? 2.647 5.690 -2.261 1.00 92.69 89 TYR A N 1
ATOM 704 C CA . TYR A 1 89 ? 1.231 6.022 -2.329 1.00 92.69 89 TYR A CA 1
ATOM 705 C C . TYR A 1 89 ? 0.660 6.111 -0.920 1.00 92.69 89 TYR A C 1
ATOM 707 O O . TYR A 1 89 ? 1.109 5.404 -0.022 1.00 92.69 89 TYR A O 1
ATOM 715 N N . GLU A 1 90 ? -0.361 6.939 -0.733 1.00 91.69 90 GLU A N 1
ATOM 716 C CA . GLU A 1 90 ? -1.088 7.047 0.529 1.00 91.69 90 GLU A CA 1
ATOM 717 C C . GLU A 1 90 ? -2.504 6.490 0.361 1.00 91.69 90 GLU A C 1
ATOM 719 O O . GLU A 1 90 ? -3.216 6.832 -0.584 1.00 91.69 90 GLU A O 1
ATOM 724 N N . MET A 1 91 ? -2.923 5.636 1.292 1.00 90.81 91 MET A N 1
ATOM 725 C CA . MET A 1 91 ? -4.279 5.109 1.376 1.00 90.81 91 MET A CA 1
ATOM 726 C C . MET A 1 91 ? -4.848 5.422 2.756 1.00 90.81 91 MET A C 1
ATOM 728 O O . MET A 1 91 ? -4.341 4.950 3.770 1.00 90.81 91 MET A O 1
ATOM 732 N N . LYS A 1 92 ? -5.931 6.196 2.809 1.00 88.62 92 LYS A N 1
ATOM 733 C CA . LYS A 1 92 ? -6.617 6.518 4.066 1.00 88.62 92 LYS A CA 1
ATOM 734 C C . LYS A 1 92 ? -7.737 5.521 4.308 1.00 88.62 92 LYS A C 1
ATOM 736 O O . LYS A 1 92 ? -8.687 5.468 3.530 1.00 88.62 92 LYS A O 1
ATOM 741 N N . LEU A 1 93 ? -7.648 4.765 5.400 1.00 83.44 93 LEU A N 1
ATOM 742 C CA . LEU A 1 93 ? -8.760 3.939 5.859 1.00 83.44 93 LEU A CA 1
ATOM 743 C C . LEU A 1 93 ? -9.630 4.766 6.803 1.00 83.44 93 LEU A C 1
ATOM 745 O O . LEU A 1 93 ? -9.241 5.067 7.930 1.00 83.44 93 LEU A O 1
ATOM 749 N N . SER A 1 94 ? -10.825 5.138 6.351 1.00 71.44 94 SER A N 1
ATOM 750 C CA . SER A 1 94 ? -11.842 5.726 7.221 1.00 71.44 94 SER A CA 1
ATOM 751 C C . SER A 1 94 ? -12.530 4.612 8.009 1.00 71.44 94 SER A C 1
ATOM 753 O O . SER A 1 94 ? -13.494 4.011 7.534 1.00 71.44 94 SER A O 1
ATOM 755 N N . THR A 1 95 ? -12.030 4.298 9.202 1.00 62.5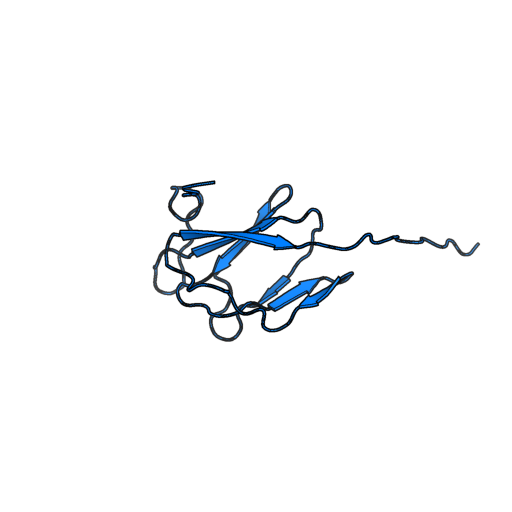9 95 THR A N 1
ATOM 756 C CA . THR A 1 95 ? -12.736 3.409 10.135 1.00 62.59 95 THR A CA 1
ATOM 757 C C . THR A 1 95 ? -13.850 4.183 10.843 1.00 62.59 95 THR A C 1
ATOM 759 O O . THR A 1 95 ? -13.622 5.295 11.323 1.00 62.59 95 THR A O 1
ATOM 762 N N . GLY A 1 96 ? -15.050 3.603 10.934 1.00 60.84 96 GLY A N 1
ATOM 763 C CA . GLY A 1 96 ? -16.110 4.109 11.812 1.00 60.84 96 GLY A CA 1
ATOM 764 C C . GLY A 1 96 ? -15.722 4.018 13.295 1.00 60.84 96 GLY A C 1
ATOM 765 O O . GLY A 1 96 ? -14.712 3.412 13.653 1.00 60.84 96 GLY A O 1
ATOM 766 N N . LYS A 1 97 ? -16.518 4.629 14.177 1.00 55.44 97 LYS A N 1
ATOM 767 C CA . LYS A 1 97 ? -16.317 4.556 15.632 1.00 55.44 97 LYS A CA 1
ATOM 768 C C . LYS A 1 97 ? -16.608 3.121 16.104 1.00 55.44 97 LYS A C 1
ATOM 770 O O . LYS A 1 97 ? -17.721 2.646 15.903 1.00 55.44 97 LYS A O 1
ATOM 775 N N . VAL A 1 98 ? -15.630 2.439 16.702 1.00 58.25 98 VAL A N 1
ATOM 776 C CA . VAL A 1 98 ? -15.831 1.125 17.340 1.00 58.25 98 VAL A CA 1
ATOM 777 C C . VAL A 1 98 ? -15.971 1.328 18.842 1.00 58.25 98 VAL A C 1
ATOM 779 O O . VAL A 1 98 ? -15.070 1.866 19.481 1.00 58.25 98 VAL A O 1
ATOM 782 N N . GLU A 1 99 ? -17.117 0.931 19.392 1.00 57.22 99 GLU A N 1
ATOM 783 C CA . GLU A 1 99 ? -17.373 0.914 20.833 1.00 57.22 99 GLU A CA 1
ATOM 784 C C . GLU A 1 99 ? -17.224 -0.524 21.338 1.00 57.22 99 GLU A C 1
ATOM 786 O O . GLU A 1 99 ? -18.081 -1.375 21.107 1.00 57.22 99 GLU A O 1
ATOM 791 N N . THR A 1 100 ? -16.107 -0.814 22.007 1.00 57.91 100 THR A N 1
ATOM 792 C CA . THR A 1 100 ? -15.880 -2.113 22.651 1.00 57.91 100 THR A CA 1
ATOM 793 C C . THR A 1 100 ? -16.552 -2.114 24.022 1.00 57.91 100 THR A C 1
ATOM 795 O O . THR A 1 100 ? -16.044 -1.509 24.966 1.00 57.91 100 THR A O 1
ATOM 798 N N . ILE A 1 101 ? -17.694 -2.794 24.149 1.00 71.69 101 ILE A N 1
ATOM 799 C CA . ILE A 1 101 ? -18.370 -2.993 25.438 1.00 71.69 101 ILE A CA 1
ATOM 800 C C . ILE A 1 101 ? -17.789 -4.249 26.092 1.00 71.69 101 ILE A C 1
ATOM 802 O O . ILE A 1 101 ? -18.063 -5.367 25.664 1.00 71.69 101 ILE A O 1
ATOM 806 N N . VAL A 1 102 ? -16.976 -4.070 27.135 1.00 70.88 102 VAL A N 1
ATOM 807 C CA . VAL A 1 102 ? -16.472 -5.182 27.954 1.00 70.88 102 VAL A CA 1
ATOM 808 C C . VAL A 1 102 ? -17.479 -5.461 29.065 1.00 70.88 102 VAL A C 1
ATOM 810 O O . VAL A 1 102 ? -17.574 -4.702 30.028 1.00 70.88 102 VAL A O 1
ATOM 813 N N . THR A 1 103 ? -18.234 -6.551 28.951 1.00 65.19 103 THR A N 1
ATOM 814 C CA . THR A 1 103 ? -19.143 -6.997 30.016 1.00 65.19 103 THR A CA 1
ATOM 815 C C . THR A 1 103 ? -18.409 -7.961 30.945 1.00 65.19 103 THR A C 1
ATOM 817 O O . THR A 1 103 ? -18.036 -9.056 30.533 1.00 65.19 103 THR A O 1
ATOM 820 N N . HIS A 1 104 ? -18.214 -7.576 32.207 1.00 49.94 104 HIS A N 1
ATOM 821 C CA . HIS A 1 104 ? -17.858 -8.530 33.258 1.00 49.94 104 HIS A CA 1
ATOM 822 C C . HIS A 1 104 ? -19.146 -9.170 33.771 1.00 49.94 104 HIS A C 1
ATOM 824 O O . HIS A 1 104 ? -20.003 -8.479 34.320 1.00 49.94 104 HIS A O 1
ATOM 830 N N . SER A 1 105 ? -19.291 -10.477 33.568 1.00 64.25 105 SER A N 1
ATOM 831 C CA . SER A 1 105 ? -20.292 -11.259 34.298 1.00 64.25 105 SER A CA 1
ATOM 832 C C . SER A 1 105 ? -19.664 -11.657 35.633 1.00 64.25 105 SER A C 1
ATOM 834 O O . SER A 1 105 ? -18.586 -12.254 35.631 1.00 64.25 105 SER A O 1
ATOM 836 N N . VAL A 1 106 ? -20.288 -11.229 36.733 1.00 63.31 106 VAL A N 1
ATOM 837 C CA . VAL A 1 106 ? -19.935 -11.603 38.115 1.00 63.31 106 VAL A CA 1
ATOM 838 C C . VAL A 1 106 ? -20.357 -13.027 38.443 1.00 63.31 106 VAL A C 1
ATOM 840 O O . VAL A 1 106 ? -21.364 -13.486 37.858 1.00 63.31 106 VAL A O 1
#

pLDDT: mean 84.78, std 11.89, range [47.06, 95.38]

Radius of gyration: 15.5 Å; Cα contacts (8 Å, |Δi|>4): 206; chains: 1; bounding box: 38×30×50 Å

Foldseek 3Di:
DPADQQLVDPPNWFADPVRFTWEKEKEQAQDDDKDKALDPQGWRDWDDDHRTIITTGHFQRFFMWIADPVPGIDPTHGDPDGGHGSGYHYHYDDDDDDDDDDDDDD

Nearest PDB structures (foldseek):
  7oko-assembly1_9  TM=3.948E-01  e=3.079E-02  Salmonella enterica subsp. salamae serovar 58:l,z13,z28:z6
  3rif-assembly1_J  TM=4.969E-01  e=5.370E+00  Mus musculus
  8p7j-assembly1_A  TM=4.740E-01  e=4.769E+00  Homo sapiens
  8p7j-assembly2_B  TM=6.239E-01  e=5.699E+00  Homo sapiens
  7v4t-assembly1_B  TM=3.527E-01  e=5.699E+00  Alphavirus M1

Solvent-accessible surface area (backbone atoms only — not comparable to full-atom values): 6423 Å² total; per-residue (Å²): 132,94,76,61,51,57,19,64,32,91,93,60,51,49,60,36,98,85,70,47,49,15,15,28,38,39,34,40,34,86,76,78,76,71,44,77,42,30,65,96,76,36,63,66,46,78,45,85,52,94,54,28,36,40,38,27,28,50,54,69,53,58,42,39,25,43,34,31,90,90,80,43,69,51,71,68,47,62,58,97,60,86,41,49,60,39,36,49,44,81,43,78,61,85,75,76,91,80,83,86,82,85,81,82,82,130

Secondary structure (DSSP, 8-state):
-----GGGSTTT--B-TTSPBPEEEEEE-S----EEE-GGG--SEEEEETTEEEEEE-TT--EEEEEETTTEEEEEEE-SS---TT-EEEEE--PPPP--------